Protein AF-A0A945N6J5-F1 (afdb_monomer)

Sequence (99 aa):
DMAQELEPKGVAAVVLYPGSVATEFIAAHAEQNGTDLSDSQTPLGVGRTVPALALASDIMARSGSIQWVEDLSQEFDIRDERGQLAPPYRARHTEREAS

Structure (mmCIF, N/CA/C/O backbone):
data_AF-A0A945N6J5-F1
#
_entry.id   AF-A0A945N6J5-F1
#
loop_
_atom_site.group_PDB
_atom_site.id
_atom_site.type_symbol
_atom_site.label_atom_id
_atom_site.label_alt_id
_atom_site.label_comp_id
_atom_site.label_asym_id
_atom_site.label_entity_id
_atom_site.label_seq_id
_atom_site.pdbx_PDB_ins_code
_atom_site.Cartn_x
_atom_site.Cartn_y
_atom_site.Cartn_z
_atom_site.occupancy
_atom_site.B_iso_or_equiv
_atom_site.auth_seq_id
_atom_site.auth_comp_id
_atom_site.auth_asym_id
_atom_site.auth_atom_id
_atom_site.pdbx_PDB_model_num
ATOM 1 N N . ASP A 1 1 ? 0.923 1.713 22.897 1.00 82.12 1 ASP A N 1
ATOM 2 C CA . ASP A 1 1 ? 0.971 1.400 21.451 1.00 82.12 1 ASP A CA 1
ATOM 3 C C . ASP A 1 1 ? -0.188 2.140 20.811 1.00 82.12 1 ASP A C 1
ATOM 5 O O . ASP A 1 1 ? -1.282 2.121 21.368 1.00 82.12 1 ASP A O 1
ATOM 9 N N . MET A 1 2 ? 0.057 2.837 19.702 1.00 93.75 2 MET A N 1
ATOM 10 C CA . MET A 1 2 ? -0.889 3.775 19.095 1.00 93.75 2 MET A CA 1
ATOM 11 C C . MET A 1 2 ? -2.243 3.116 18.806 1.00 93.75 2 MET A C 1
ATOM 13 O O . MET A 1 2 ? -3.276 3.726 19.063 1.00 93.75 2 MET A O 1
ATOM 17 N N . ALA A 1 3 ? -2.245 1.857 18.357 1.00 96.50 3 ALA A N 1
ATOM 18 C CA . ALA A 1 3 ? -3.472 1.095 18.129 1.00 96.50 3 ALA A CA 1
ATOM 19 C C . ALA A 1 3 ? -4.308 0.914 19.410 1.00 96.50 3 ALA A C 1
ATOM 21 O O . ALA A 1 3 ? -5.507 1.178 19.397 1.00 96.50 3 ALA A O 1
ATOM 22 N N . GLN A 1 4 ? -3.675 0.544 20.529 1.00 96.31 4 GLN A N 1
ATOM 23 C CA . GLN A 1 4 ? -4.346 0.347 21.823 1.00 96.31 4 GLN A CA 1
ATOM 24 C C . G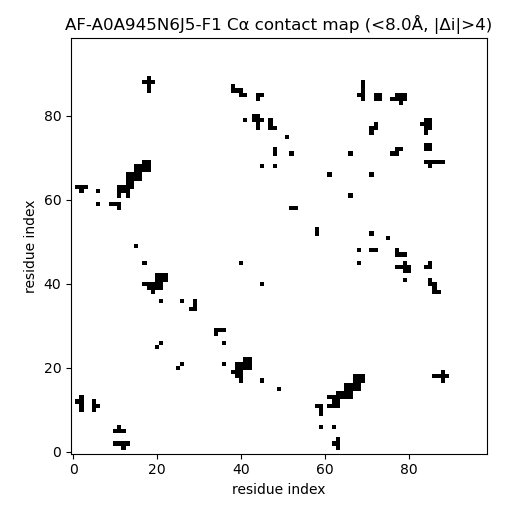LN A 1 4 ? -4.844 1.668 22.431 1.00 96.31 4 GLN A C 1
ATOM 26 O O . GLN A 1 4 ? -5.909 1.727 23.036 1.00 96.31 4 GLN A O 1
ATOM 31 N N . GLU A 1 5 ? -4.079 2.750 22.276 1.00 97.50 5 GLU A N 1
ATOM 32 C CA . GLU A 1 5 ? -4.423 4.068 22.832 1.00 97.50 5 GLU A CA 1
ATOM 33 C C . GLU A 1 5 ? -5.570 4.759 22.075 1.00 97.50 5 GLU A C 1
ATOM 35 O O . GLU A 1 5 ? -6.270 5.616 22.629 1.00 97.50 5 GLU A O 1
ATOM 40 N N . LEU A 1 6 ? -5.753 4.409 20.800 1.00 97.56 6 LEU A N 1
ATOM 41 C CA . LEU A 1 6 ? -6.748 4.996 19.907 1.00 97.56 6 LEU A CA 1
ATOM 42 C C . LEU A 1 6 ? -8.012 4.143 19.741 1.00 97.56 6 LEU A C 1
ATOM 44 O O . LEU A 1 6 ? -9.055 4.696 19.384 1.00 97.56 6 LEU A O 1
ATOM 48 N N . GLU A 1 7 ? -7.968 2.851 20.073 1.00 96.06 7 GLU A N 1
ATOM 49 C CA . GLU A 1 7 ? -9.123 1.947 20.008 1.00 96.06 7 GLU A CA 1
ATOM 50 C C . GLU A 1 7 ? -10.364 2.494 20.749 1.00 96.06 7 GLU A C 1
ATOM 52 O O . GLU A 1 7 ? -11.422 2.580 20.117 1.00 96.06 7 GLU A O 1
ATOM 57 N N . PRO A 1 8 ? -10.283 2.999 22.004 1.00 96.75 8 PRO A N 1
ATOM 58 C CA . PRO A 1 8 ? -11.452 3.560 22.696 1.00 96.75 8 PRO A CA 1
ATOM 59 C C . PRO A 1 8 ? -12.027 4.823 22.036 1.00 96.75 8 PRO A C 1
ATOM 61 O O . PRO A 1 8 ? -13.136 5.240 22.365 1.00 96.75 8 PRO A O 1
ATOM 64 N N . LYS A 1 9 ? -11.272 5.460 21.130 1.00 97.69 9 LYS A N 1
ATOM 65 C CA . LYS A 1 9 ? -11.686 6.648 20.365 1.00 97.69 9 LYS A CA 1
ATOM 66 C C . LYS A 1 9 ? -12.272 6.287 18.998 1.00 97.69 9 LYS A C 1
ATOM 68 O O . LYS A 1 9 ? -12.628 7.193 18.250 1.00 97.69 9 LYS A O 1
ATOM 73 N N . GLY A 1 10 ? -12.349 4.998 18.657 1.00 96.50 10 GLY A N 1
ATOM 74 C CA . GLY A 1 10 ? -12.805 4.540 17.346 1.00 96.50 10 GLY A CA 1
ATOM 75 C C . GLY A 1 10 ? -11.851 4.917 16.212 1.00 96.50 10 GLY A C 1
ATOM 76 O O . GLY A 1 10 ? -12.298 5.131 15.089 1.00 96.50 10 GLY A O 1
ATOM 77 N N . VAL A 1 11 ? -10.551 5.048 16.503 1.00 97.88 11 VAL A N 1
ATOM 78 C CA . VAL A 1 11 ? -9.528 5.370 15.502 1.00 97.88 11 VAL A CA 1
ATOM 79 C C . VAL A 1 11 ? -8.623 4.157 15.306 1.00 97.88 11 VAL A C 1
ATOM 81 O O . VAL A 1 11 ? -7.946 3.721 16.234 1.00 97.88 11 VAL A O 1
ATOM 84 N N . ALA A 1 12 ? -8.606 3.623 14.086 1.00 97.94 12 ALA A N 1
ATOM 85 C CA . ALA A 1 12 ? -7.710 2.540 13.702 1.00 97.94 12 ALA A CA 1
ATOM 86 C C . ALA A 1 12 ? -6.299 3.076 13.427 1.00 97.94 12 ALA A C 1
ATOM 88 O O . ALA A 1 12 ? -6.135 4.111 12.777 1.00 97.94 12 ALA A O 1
ATOM 89 N N . ALA A 1 13 ? -5.282 2.339 13.867 1.00 97.75 13 ALA A N 1
ATOM 90 C CA . ALA A 1 13 ? -3.891 2.583 13.502 1.00 97.75 13 ALA A CA 1
ATOM 91 C C . ALA A 1 13 ? -3.327 1.320 12.848 1.00 97.75 13 ALA A C 1
ATOM 93 O O . ALA A 1 13 ? -3.270 0.271 13.481 1.00 97.75 13 ALA A O 1
ATOM 94 N N . VAL A 1 14 ? -2.926 1.407 11.582 1.00 97.38 14 VAL A N 1
ATOM 95 C CA . VAL A 1 14 ? -2.424 0.271 10.793 1.00 97.38 14 VAL A CA 1
ATOM 96 C C . VAL A 1 14 ? -1.147 0.657 10.062 1.00 97.38 14 VAL A C 1
ATOM 98 O O . VAL A 1 14 ? -0.929 1.830 9.760 1.00 97.38 14 VAL A O 1
ATOM 101 N N . VAL A 1 15 ? -0.315 -0.332 9.747 1.00 97.62 15 VAL A N 1
ATOM 102 C CA . VAL A 1 15 ? 0.838 -0.147 8.860 1.00 97.62 15 VAL A CA 1
ATOM 103 C C . VAL A 1 15 ? 0.433 -0.580 7.459 1.00 97.62 15 VAL A C 1
ATOM 105 O O . VAL A 1 15 ? 0.074 -1.735 7.269 1.00 97.62 15 VAL A O 1
ATOM 108 N N . LEU A 1 16 ? 0.523 0.308 6.470 1.00 97.81 16 LEU A N 1
ATOM 109 C CA . LEU A 1 16 ? 0.452 -0.085 5.063 1.00 97.81 16 LEU A CA 1
ATOM 110 C C . LEU A 1 16 ? 1.867 -0.395 4.569 1.00 97.81 16 LEU A C 1
ATOM 112 O O . LEU A 1 16 ? 2.724 0.488 4.591 1.00 97.81 16 LEU A O 1
ATOM 116 N N . TYR A 1 17 ? 2.110 -1.630 4.135 1.00 98.00 17 TYR A N 1
ATOM 117 C CA . TYR A 1 17 ? 3.440 -2.085 3.732 1.00 98.00 17 TYR A CA 1
ATOM 118 C C . TYR A 1 17 ? 3.450 -2.532 2.260 1.00 98.00 17 TYR A C 1
ATOM 120 O O . TYR A 1 17 ? 2.883 -3.581 1.930 1.00 98.00 17 TYR A O 1
ATOM 128 N N . PRO A 1 18 ? 4.063 -1.753 1.352 1.00 97.69 18 PRO A N 1
ATOM 129 C CA . PRO A 1 18 ? 4.262 -2.161 -0.033 1.00 97.69 18 PRO A CA 1
ATOM 130 C C . PRO A 1 18 ? 5.444 -3.125 -0.190 1.00 97.69 18 PRO A C 1
ATOM 132 O O . PRO A 1 18 ? 6.342 -3.176 0.647 1.00 97.69 18 PRO A O 1
ATOM 135 N N . GLY A 1 19 ? 5.464 -3.861 -1.301 1.00 96.31 19 GLY A N 1
ATOM 136 C CA . GLY A 1 19 ? 6.667 -4.562 -1.751 1.00 96.31 19 GLY A CA 1
ATOM 137 C C . GLY A 1 19 ? 7.709 -3.600 -2.327 1.00 96.31 19 GLY A C 1
ATOM 138 O O . GLY A 1 19 ? 7.665 -2.393 -2.093 1.00 96.31 19 GLY A O 1
ATOM 139 N N . SER A 1 20 ? 8.639 -4.111 -3.137 1.00 96.62 20 SER A N 1
ATOM 140 C CA . SER A 1 20 ? 9.521 -3.250 -3.934 1.00 96.62 20 SER A CA 1
ATOM 141 C C . SER A 1 20 ? 8.681 -2.356 -4.847 1.00 96.62 20 SER A C 1
ATOM 143 O O . SER A 1 20 ? 7.858 -2.862 -5.605 1.00 96.62 20 SER A O 1
ATOM 145 N N . VAL A 1 21 ? 8.878 -1.038 -4.772 1.00 97.69 21 VAL A N 1
ATOM 146 C CA . VAL A 1 21 ? 8.110 -0.063 -5.559 1.00 97.69 21 VAL A CA 1
ATOM 147 C C . VAL A 1 21 ? 9.014 0.596 -6.591 1.00 97.69 21 VAL A C 1
ATOM 149 O O . VAL A 1 21 ? 10.041 1.171 -6.237 1.00 97.69 21 VAL A O 1
ATOM 152 N N . ALA A 1 22 ? 8.608 0.577 -7.858 1.00 97.25 22 ALA A N 1
ATOM 153 C CA . ALA A 1 22 ? 9.278 1.290 -8.941 1.00 97.25 22 ALA A CA 1
ATOM 154 C C . ALA A 1 22 ? 8.909 2.785 -8.911 1.00 97.25 22 ALA A C 1
ATOM 156 O O . ALA A 1 22 ? 8.177 3.278 -9.768 1.00 97.25 22 ALA A O 1
ATOM 157 N N . THR A 1 23 ? 9.372 3.504 -7.886 1.00 97.06 23 THR A N 1
ATOM 158 C CA . THR A 1 23 ? 9.256 4.971 -7.828 1.00 97.06 23 THR A CA 1
ATOM 159 C C . THR A 1 23 ? 10.036 5.620 -8.966 1.00 97.06 23 THR A C 1
ATOM 161 O O . THR A 1 23 ? 10.904 4.995 -9.570 1.00 97.06 23 THR A O 1
ATOM 164 N N . GLU A 1 24 ? 9.779 6.894 -9.244 1.00 96.56 24 GLU A N 1
ATOM 165 C CA . GLU A 1 24 ? 10.410 7.636 -10.338 1.00 96.56 24 GLU A CA 1
ATOM 166 C C . GLU A 1 24 ? 11.941 7.600 -10.244 1.00 96.56 24 GLU A C 1
ATOM 168 O O . GLU A 1 24 ? 12.628 7.407 -11.245 1.00 96.56 24 GLU A O 1
ATOM 173 N N . PHE A 1 25 ? 12.482 7.717 -9.026 1.00 96.62 25 PHE A N 1
ATOM 174 C CA . PHE A 1 25 ? 13.921 7.616 -8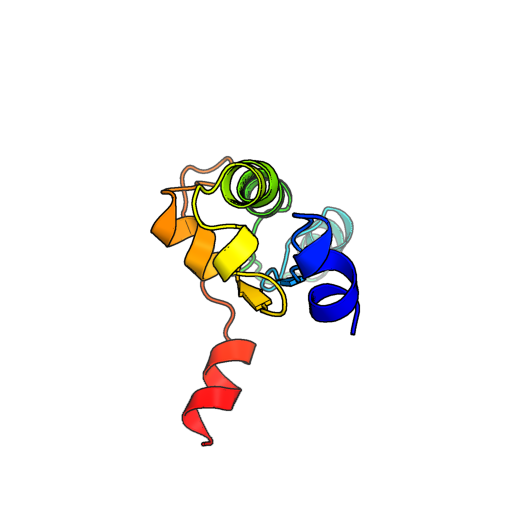.784 1.00 96.62 25 PHE A CA 1
ATOM 175 C C . PHE A 1 25 ? 14.464 6.206 -9.061 1.00 96.62 25 PHE A C 1
ATOM 177 O O . PHE A 1 25 ? 15.504 6.061 -9.702 1.00 96.62 25 PHE A O 1
ATOM 184 N N . ILE A 1 26 ? 13.760 5.164 -8.605 1.00 96.44 26 ILE A N 1
ATOM 185 C CA . ILE A 1 26 ? 14.160 3.765 -8.819 1.00 96.44 26 ILE A CA 1
ATOM 186 C C . ILE A 1 26 ? 14.070 3.402 -10.303 1.00 96.44 26 ILE A C 1
ATOM 188 O O . ILE A 1 26 ? 14.988 2.781 -10.829 1.00 96.44 26 ILE A O 1
ATOM 192 N N . ALA A 1 27 ? 13.010 3.830 -10.989 1.00 96.25 27 ALA A N 1
ATOM 193 C CA . ALA A 1 27 ? 12.823 3.617 -12.417 1.00 96.25 27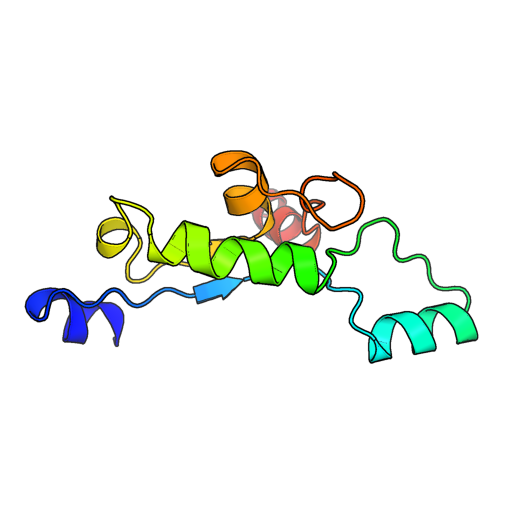 ALA A CA 1
ATOM 194 C C . ALA A 1 27 ? 13.934 4.289 -13.238 1.00 96.25 27 ALA A C 1
ATOM 196 O O . ALA A 1 27 ? 14.542 3.633 -14.081 1.00 96.25 27 ALA A O 1
ATOM 197 N N . ALA A 1 28 ? 14.267 5.551 -12.940 1.00 96.62 28 ALA A N 1
ATOM 198 C CA . ALA A 1 28 ? 15.361 6.257 -13.608 1.00 96.62 28 ALA A CA 1
ATOM 199 C C . ALA A 1 28 ? 16.719 5.572 -13.378 1.00 96.62 28 ALA A C 1
ATOM 201 O O . ALA A 1 28 ? 17.518 5.428 -14.303 1.00 96.62 28 ALA A O 1
ATOM 202 N N . HIS A 1 29 ? 16.982 5.108 -12.153 1.00 97.00 29 HIS A N 1
ATOM 203 C CA . HIS A 1 29 ? 18.200 4.361 -11.851 1.00 97.00 29 HIS A CA 1
ATOM 204 C C . HIS A 1 29 ? 18.236 2.999 -12.562 1.00 97.00 29 HIS A C 1
ATOM 206 O O . HIS A 1 29 ? 19.283 2.592 -13.061 1.00 97.00 29 HIS A O 1
ATOM 212 N N . ALA A 1 30 ? 17.111 2.292 -12.636 1.00 96.38 30 ALA A N 1
ATOM 213 C CA . ALA A 1 30 ? 17.018 1.008 -13.318 1.00 96.38 30 ALA A CA 1
ATOM 214 C C . ALA A 1 30 ? 17.253 1.137 -14.826 1.00 96.38 30 ALA A C 1
ATOM 216 O O . ALA A 1 30 ? 17.996 0.336 -15.387 1.00 96.38 30 ALA A O 1
ATOM 217 N N . GLU A 1 31 ? 16.708 2.178 -15.460 1.00 96.25 31 GLU A N 1
ATOM 218 C CA . GLU A 1 31 ? 16.949 2.483 -16.874 1.00 96.25 31 GLU A CA 1
ATOM 219 C C . GLU A 1 31 ? 18.440 2.720 -17.155 1.00 96.25 31 GLU A C 1
ATOM 221 O O . GLU A 1 31 ? 18.987 2.185 -18.118 1.00 96.25 31 GLU A O 1
ATOM 226 N N . GLN A 1 32 ? 19.128 3.454 -16.275 1.00 96.19 32 GLN A N 1
ATOM 227 C CA . GLN A 1 32 ? 20.565 3.717 -16.403 1.00 96.19 32 GLN A CA 1
ATOM 228 C C . GLN A 1 32 ? 21.436 2.464 -16.244 1.00 96.19 32 GLN A C 1
ATOM 230 O O . GLN A 1 32 ? 22.513 2.397 -16.835 1.00 96.19 32 GLN A O 1
ATOM 235 N N . ASN A 1 33 ? 20.997 1.495 -15.437 1.00 96.31 33 ASN A N 1
ATOM 236 C CA . ASN A 1 33 ? 21.807 0.336 -15.046 1.00 96.31 33 ASN A CA 1
ATOM 237 C C . ASN A 1 33 ? 21.333 -0.994 -15.656 1.00 96.31 33 ASN A C 1
ATOM 239 O O . ASN A 1 33 ? 21.962 -2.024 -15.422 1.00 96.31 33 ASN A O 1
ATOM 243 N N . GLY A 1 34 ? 20.252 -0.989 -16.440 1.00 95.12 34 GLY A N 1
ATOM 244 C CA . GLY A 1 34 ? 19.664 -2.202 -17.012 1.00 95.12 34 GLY A CA 1
ATOM 245 C C . GLY A 1 34 ? 19.037 -3.133 -15.969 1.00 95.12 34 GLY A C 1
ATOM 246 O O . GLY A 1 34 ? 19.028 -4.348 -16.163 1.00 95.12 34 GLY A O 1
ATOM 247 N N . THR A 1 35 ? 18.544 -2.587 -14.855 1.00 95.56 35 THR A N 1
ATOM 248 C CA . THR A 1 35 ? 17.888 -3.371 -13.797 1.00 95.56 35 THR A CA 1
ATOM 249 C C . THR A 1 35 ? 16.454 -3.707 -14.200 1.00 95.56 35 THR A C 1
ATOM 251 O O . THR A 1 35 ? 15.697 -2.826 -14.603 1.00 95.56 35 THR A O 1
ATOM 254 N N . ASP A 1 36 ? 16.058 -4.969 -14.044 1.00 94.31 36 ASP A N 1
ATOM 255 C CA . ASP A 1 36 ? 14.677 -5.399 -14.269 1.00 94.31 36 ASP A CA 1
ATOM 256 C C . ASP A 1 36 ? 13.774 -5.016 -13.085 1.00 94.31 36 ASP A C 1
ATOM 258 O O . ASP A 1 36 ? 14.095 -5.282 -11.925 1.00 94.31 36 ASP A O 1
ATOM 262 N N . LEU A 1 37 ? 12.638 -4.388 -13.390 1.00 94.69 37 LEU A N 1
ATOM 263 C CA . LEU A 1 37 ? 11.622 -3.962 -12.428 1.00 94.69 37 LEU A CA 1
ATOM 264 C C . LEU A 1 37 ? 10.265 -4.645 -12.669 1.00 94.69 37 LEU A C 1
ATOM 266 O O . LEU A 1 37 ? 9.262 -4.177 -12.131 1.00 94.69 37 LEU A O 1
ATOM 270 N N . SER A 1 38 ? 10.200 -5.726 -13.456 1.00 91.62 38 SER A N 1
ATOM 271 C CA . SER A 1 38 ? 8.944 -6.433 -13.763 1.00 91.62 38 SER A CA 1
ATOM 272 C C . SER A 1 38 ? 8.157 -6.851 -12.519 1.00 91.62 38 SER A C 1
ATOM 274 O O . SER A 1 38 ? 6.930 -6.820 -12.526 1.00 91.62 38 SER A O 1
ATOM 276 N N . ASP A 1 39 ? 8.871 -7.197 -11.448 1.00 92.69 39 ASP A N 1
ATOM 277 C CA . ASP A 1 39 ? 8.305 -7.670 -10.184 1.00 92.69 39 ASP A CA 1
ATOM 278 C C . ASP A 1 39 ? 8.087 -6.534 -9.168 1.00 92.69 39 ASP A C 1
ATOM 280 O O . ASP A 1 39 ? 7.764 -6.781 -8.006 1.00 92.69 39 ASP A O 1
ATOM 284 N N . SER A 1 40 ? 8.279 -5.277 -9.581 1.00 96.56 40 SER A N 1
ATOM 285 C CA . SER A 1 40 ? 8.039 -4.113 -8.728 1.00 96.56 40 SER A CA 1
ATOM 286 C C . SER A 1 40 ? 6.588 -3.648 -8.809 1.00 96.56 40 SER A C 1
ATOM 288 O O . SER A 1 40 ? 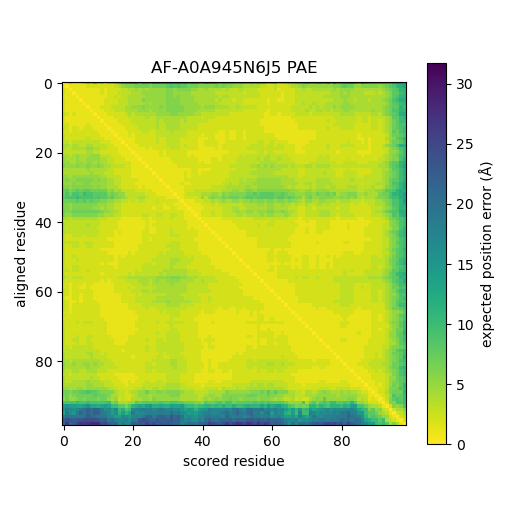5.990 -3.560 -9.879 1.00 96.56 40 SER A O 1
ATOM 290 N N . GLN A 1 41 ? 6.035 -3.272 -7.663 1.00 97.94 41 GLN A N 1
ATOM 291 C CA . GLN A 1 41 ? 4.757 -2.577 -7.561 1.00 97.94 41 GLN A CA 1
ATOM 292 C C . GLN A 1 41 ? 4.886 -1.148 -8.113 1.00 97.94 41 GLN A C 1
ATOM 294 O O . GLN A 1 41 ? 5.961 -0.543 -8.059 1.00 97.94 41 GLN A O 1
ATOM 299 N N . THR A 1 42 ? 3.791 -0.572 -8.615 1.00 97.88 42 THR A N 1
ATOM 300 C CA . THR A 1 42 ? 3.777 0.830 -9.069 1.00 97.88 42 THR A CA 1
ATOM 301 C C . THR A 1 42 ? 3.336 1.764 -7.935 1.00 97.88 42 THR A C 1
ATOM 303 O O . THR A 1 42 ? 2.486 1.379 -7.123 1.00 97.88 42 THR A O 1
ATOM 306 N N . PRO A 1 43 ? 3.852 3.009 -7.859 1.00 97.81 43 PRO A N 1
ATOM 307 C CA . PRO A 1 43 ? 3.406 3.980 -6.857 1.00 97.81 43 PRO A CA 1
ATOM 308 C C . PRO A 1 43 ? 1.893 4.224 -6.888 1.00 97.81 43 PRO A C 1
ATOM 310 O O . PRO A 1 43 ? 1.257 4.356 -5.843 1.00 97.81 43 PRO A O 1
ATOM 313 N N . LEU A 1 44 ? 1.297 4.237 -8.084 1.00 98.00 44 LEU A N 1
ATOM 314 C CA . LEU A 1 44 ? -0.140 4.424 -8.257 1.00 98.00 44 LEU A CA 1
ATOM 315 C C . LEU A 1 44 ? -0.941 3.201 -7.790 1.00 98.00 44 LEU A C 1
ATOM 317 O O . LEU A 1 44 ? -1.959 3.372 -7.121 1.00 98.00 44 LEU A O 1
ATOM 321 N N . GLY A 1 45 ? -0.480 1.982 -8.090 1.00 98.12 45 GLY A N 1
ATOM 322 C CA . GLY A 1 45 ? -1.084 0.748 -7.582 1.00 98.12 45 GLY A CA 1
ATOM 323 C C . GLY A 1 45 ? -1.089 0.699 -6.052 1.00 98.12 45 GLY A C 1
ATOM 324 O O . GLY A 1 45 ? -2.140 0.486 -5.452 1.00 98.12 45 GLY A O 1
ATOM 325 N N . VAL A 1 46 ? 0.052 1.010 -5.422 1.00 98.44 46 VAL A N 1
ATOM 326 C CA . VAL A 1 46 ? 0.175 1.142 -3.958 1.00 98.44 46 VAL A CA 1
ATOM 327 C C . VAL A 1 46 ? -0.769 2.223 -3.424 1.00 98.44 46 VAL A C 1
ATOM 329 O O . VAL A 1 46 ? -1.520 1.990 -2.483 1.00 98.44 46 VAL A O 1
ATOM 332 N N . GLY A 1 47 ? -0.784 3.409 -4.034 1.00 98.38 47 GLY A N 1
ATOM 333 C CA . GLY A 1 47 ? -1.630 4.517 -3.585 1.00 98.38 47 GLY A CA 1
ATOM 334 C C . GLY A 1 47 ? -3.127 4.191 -3.613 1.00 98.38 47 GLY A C 1
ATOM 335 O O . GLY A 1 47 ? -3.870 4.634 -2.737 1.00 98.38 47 GLY A O 1
ATOM 336 N N . ARG A 1 48 ? -3.580 3.375 -4.573 1.00 98.50 48 ARG A N 1
ATOM 337 C CA . ARG A 1 48 ? -4.985 2.950 -4.680 1.00 98.50 48 ARG A CA 1
ATOM 338 C C . ARG A 1 48 ? -5.441 2.042 -3.537 1.00 98.50 48 ARG A C 1
ATOM 340 O O . ARG A 1 48 ? -6.641 2.003 -3.273 1.00 98.50 48 ARG A O 1
ATOM 347 N N . THR A 1 49 ? -4.536 1.368 -2.823 1.00 98.56 49 THR A N 1
ATOM 348 C CA . THR A 1 49 ? -4.923 0.547 -1.662 1.00 98.56 49 THR A CA 1
ATOM 349 C C . THR A 1 49 ? -5.282 1.379 -0.437 1.00 98.56 49 THR A C 1
ATOM 351 O O . THR A 1 49 ? -6.050 0.917 0.401 1.00 98.56 49 THR A O 1
ATOM 354 N N . VAL A 1 50 ? -4.787 2.618 -0.340 1.00 98.38 50 VAL A N 1
ATOM 355 C CA . VAL A 1 50 ? -5.070 3.527 0.783 1.00 98.38 50 VAL A CA 1
ATOM 356 C C . VAL A 1 50 ? -6.573 3.794 0.953 1.00 98.38 50 VAL A C 1
ATOM 358 O O . VAL A 1 50 ? -7.082 3.528 2.042 1.00 98.38 50 VAL A O 1
ATOM 361 N N . PRO A 1 51 ? -7.320 4.286 -0.060 1.00 98.25 51 PRO A N 1
ATOM 362 C CA . PRO A 1 51 ? -8.752 4.534 0.099 1.00 98.25 51 PRO A CA 1
ATOM 363 C C . PRO A 1 51 ? -9.555 3.250 0.324 1.00 98.25 51 PRO A C 1
ATOM 365 O O . PRO A 1 51 ? -10.505 3.279 1.098 1.00 98.25 51 PRO A O 1
ATOM 368 N N . ALA A 1 52 ? -9.180 2.128 -0.299 1.00 97.19 52 ALA A N 1
ATOM 369 C CA . ALA A 1 52 ? -9.869 0.857 -0.085 1.00 97.19 52 ALA A CA 1
ATOM 370 C C . ALA A 1 52 ? -9.737 0.379 1.366 1.00 97.19 52 ALA A C 1
ATOM 372 O O . ALA A 1 52 ? -10.738 0.053 1.996 1.00 97.19 52 ALA A O 1
ATOM 373 N N . LEU A 1 53 ? -8.524 0.436 1.923 1.00 97.81 53 LEU A N 1
ATOM 374 C CA . LEU A 1 53 ? -8.274 0.103 3.321 1.00 97.81 53 LEU A CA 1
ATOM 375 C C . LEU A 1 53 ? -8.981 1.080 4.271 1.00 97.81 53 LE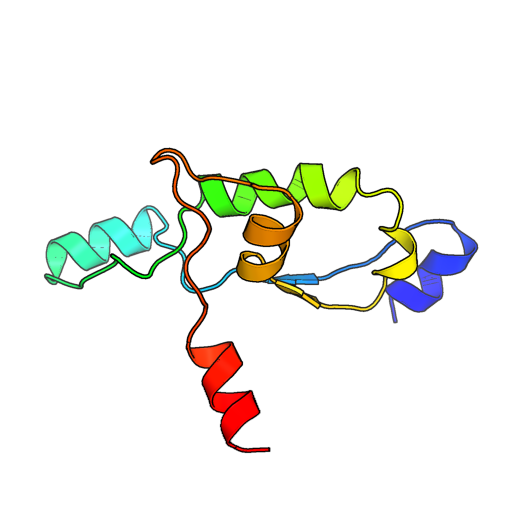U A C 1
ATOM 377 O O . LEU A 1 53 ? -9.614 0.654 5.230 1.00 97.81 53 LEU A O 1
ATOM 381 N N . ALA A 1 54 ? -8.920 2.386 3.998 1.00 97.38 54 ALA A N 1
ATOM 382 C CA . ALA A 1 54 ? -9.561 3.404 4.833 1.00 97.38 54 ALA A CA 1
ATOM 383 C C . ALA A 1 54 ? -11.097 3.288 4.864 1.00 97.38 54 ALA A C 1
ATOM 385 O O . ALA A 1 54 ? -11.722 3.696 5.842 1.00 97.38 54 ALA A O 1
ATOM 386 N N . LEU A 1 55 ? -11.698 2.751 3.799 1.00 97.25 55 LEU A N 1
ATOM 387 C CA . LEU A 1 55 ? -13.140 2.531 3.670 1.00 97.25 55 LEU A CA 1
ATOM 388 C C . LEU A 1 55 ? -13.573 1.103 4.030 1.00 97.25 55 LEU A C 1
ATOM 390 O O . LEU A 1 55 ? -14.770 0.811 4.002 1.00 97.25 55 LEU A O 1
ATOM 394 N N . ALA A 1 56 ? -12.633 0.215 4.360 1.00 97.69 56 ALA A N 1
ATOM 395 C CA . ALA A 1 56 ? -12.938 -1.161 4.713 1.00 97.69 56 ALA A CA 1
ATOM 396 C C . ALA A 1 56 ? -13.798 -1.204 5.986 1.00 97.69 56 ALA A C 1
ATOM 398 O O . ALA A 1 56 ? -13.466 -0.601 7.010 1.00 97.69 56 ALA A O 1
ATOM 399 N N . SER A 1 57 ? -14.912 -1.939 5.941 1.00 97.12 57 SER A N 1
ATOM 400 C CA . SER A 1 57 ? -15.856 -2.022 7.066 1.00 97.12 57 SER A CA 1
ATOM 401 C C . SER A 1 57 ? -15.249 -2.646 8.325 1.00 97.12 57 SER A C 1
ATOM 403 O O . SER A 1 57 ? -15.788 -2.493 9.417 1.00 97.12 57 SER A O 1
ATOM 405 N N . ASP A 1 58 ? -14.138 -3.360 8.172 1.00 97.62 58 ASP A N 1
ATOM 406 C CA . ASP A 1 58 ? -13.401 -4.044 9.226 1.00 97.62 58 ASP A CA 1
ATOM 407 C C . ASP A 1 58 ? -12.096 -3.320 9.620 1.00 97.62 58 ASP A C 1
ATOM 409 O O . ASP A 1 58 ? -11.274 -3.895 10.330 1.00 97.62 58 ASP A O 1
ATOM 413 N N . ILE A 1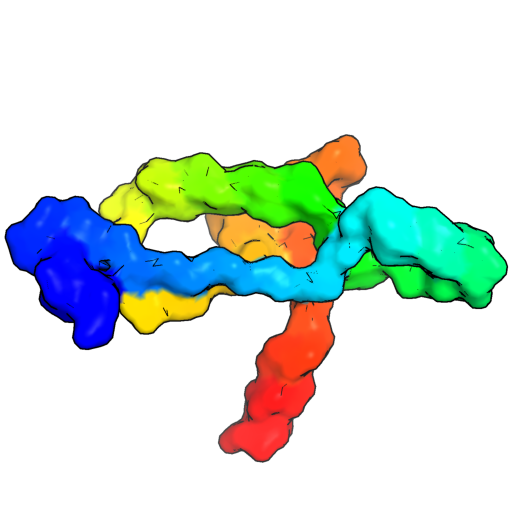 59 ? -11.896 -2.051 9.231 1.00 97.75 59 ILE A N 1
ATOM 414 C CA . ILE A 1 59 ? -10.653 -1.300 9.502 1.00 97.75 59 ILE A CA 1
ATOM 415 C C . ILE A 1 59 ? -10.270 -1.260 10.990 1.00 97.75 59 ILE A C 1
ATOM 417 O O . ILE A 1 59 ? -9.091 -1.336 11.335 1.00 97.75 59 ILE A O 1
ATOM 421 N N . MET A 1 60 ? -11.255 -1.217 11.893 1.00 97.88 60 MET A N 1
ATOM 422 C CA . MET A 1 60 ? -11.003 -1.285 13.338 1.00 97.88 60 MET A CA 1
ATOM 423 C C . MET A 1 60 ? -10.460 -2.650 13.772 1.00 97.88 60 MET A C 1
ATOM 425 O O . MET A 1 60 ? -9.573 -2.700 14.619 1.00 97.88 60 MET A O 1
ATOM 429 N N . ALA A 1 61 ? -10.925 -3.745 13.163 1.00 97.69 61 ALA A N 1
ATOM 430 C CA . ALA A 1 61 ? -10.417 -5.092 13.435 1.00 97.69 61 ALA A CA 1
ATOM 431 C C . ALA A 1 61 ? -8.990 -5.299 12.900 1.00 97.69 61 ALA A C 1
ATOM 433 O O . ALA A 1 61 ? -8.275 -6.184 13.363 1.00 97.69 61 ALA A O 1
ATOM 434 N N . ARG A 1 62 ? -8.563 -4.464 11.946 1.00 97.50 62 ARG A N 1
ATOM 435 C CA . ARG A 1 62 ? -7.204 -4.452 11.392 1.00 97.50 62 ARG A CA 1
ATOM 436 C C . ARG A 1 62 ? -6.226 -3.612 12.219 1.00 97.50 62 ARG A C 1
ATOM 438 O O . ARG A 1 62 ? -5.024 -3.690 11.966 1.00 97.50 62 ARG A O 1
ATOM 445 N N . SER A 1 63 ? -6.696 -2.817 13.185 1.00 97.88 63 SER A N 1
ATOM 446 C CA . SER A 1 63 ? -5.849 -1.946 14.016 1.00 97.88 63 SER A CA 1
ATOM 447 C C . SER A 1 63 ? -4.730 -2.737 14.713 1.00 97.88 63 SER A C 1
ATOM 449 O O . SER A 1 63 ? -4.952 -3.830 15.223 1.00 97.88 63 SER A O 1
ATOM 451 N N . GLY A 1 64 ? -3.512 -2.194 14.717 1.00 97.25 64 GLY A N 1
ATOM 452 C CA . GLY A 1 64 ? -2.317 -2.828 15.284 1.00 97.25 64 GLY A CA 1
ATOM 453 C C . GLY A 1 64 ? -1.640 -3.863 14.380 1.00 97.25 64 GLY A C 1
ATOM 454 O O . GLY A 1 64 ? -0.740 -4.563 14.837 1.00 97.25 64 GLY A O 1
ATOM 455 N N . SER A 1 65 ? -2.041 -3.977 13.110 1.00 97.19 65 SER A N 1
ATOM 456 C CA . SER A 1 65 ? -1.479 -4.959 12.172 1.00 97.19 65 SER A CA 1
ATOM 457 C C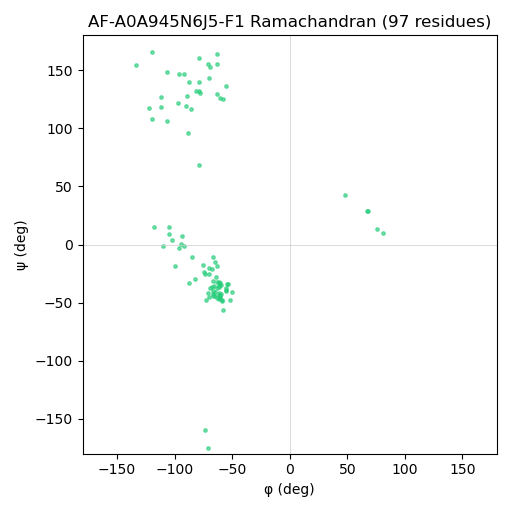 . SER A 1 65 ? -0.814 -4.333 10.942 1.00 97.19 65 SER A C 1
ATOM 459 O O . SER A 1 65 ? -0.991 -3.150 10.627 1.00 97.19 65 SER A O 1
ATOM 461 N N . ILE A 1 66 ? -0.044 -5.163 10.235 1.00 97.62 66 ILE A N 1
ATOM 462 C CA . ILE A 1 66 ? 0.520 -4.844 8.923 1.00 97.62 66 ILE A CA 1
ATOM 463 C C . ILE A 1 66 ? -0.476 -5.260 7.843 1.00 97.62 66 ILE A C 1
ATOM 465 O O . ILE A 1 66 ? -0.914 -6.408 7.795 1.00 97.62 66 ILE A O 1
ATOM 469 N N . GLN A 1 67 ? -0.782 -4.327 6.953 1.00 98.19 67 GLN A N 1
ATOM 470 C CA . GLN A 1 67 ? -1.609 -4.499 5.772 1.00 98.19 67 GLN A CA 1
ATOM 471 C C . GLN A 1 67 ? -0.691 -4.489 4.549 1.00 98.19 67 GLN A C 1
ATOM 473 O O . GLN A 1 67 ? -0.140 -3.451 4.173 1.00 98.19 67 GLN A O 1
ATOM 478 N N . TRP A 1 68 ? -0.473 -5.661 3.962 1.00 98.31 68 TRP A N 1
ATOM 479 C CA . TRP A 1 68 ? 0.423 -5.818 2.820 1.00 98.31 68 TRP A CA 1
ATOM 480 C C . TRP A 1 68 ? -0.293 -5.432 1.532 1.00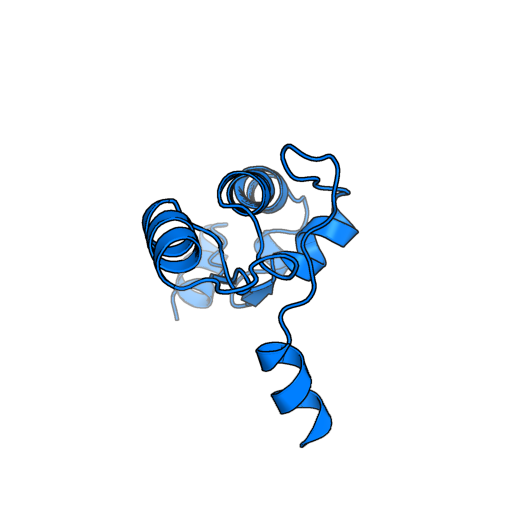 98.31 68 TRP A C 1
ATOM 482 O O . TRP A 1 68 ? -1.397 -5.902 1.268 1.00 98.31 68 TRP A O 1
ATOM 492 N N . VAL A 1 69 ? 0.343 -4.610 0.698 1.00 98.56 69 VAL A N 1
ATOM 493 C CA . VAL A 1 69 ? -0.263 -4.148 -0.565 1.00 98.56 69 VAL A CA 1
ATOM 494 C C . VAL A 1 69 ? -0.599 -5.310 -1.502 1.00 98.56 69 VAL A C 1
ATOM 496 O O . VAL A 1 69 ? -1.619 -5.254 -2.181 1.00 98.56 69 VAL A O 1
ATOM 499 N N . GLU A 1 70 ? 0.216 -6.369 -1.524 1.00 98.00 70 GLU A N 1
ATOM 500 C CA . GLU A 1 70 ? -0.056 -7.565 -2.336 1.00 98.00 70 GLU A CA 1
ATOM 501 C C . GLU A 1 70 ? -1.350 -8.282 -1.910 1.00 98.00 70 GLU A C 1
ATOM 503 O O . GLU A 1 70 ? -2.120 -8.705 -2.770 1.00 98.00 70 GLU A O 1
ATOM 508 N N . ASP A 1 71 ? -1.639 -8.334 -0.603 1.00 98.25 71 ASP A N 1
ATOM 509 C CA . ASP A 1 71 ? -2.862 -8.942 -0.072 1.00 98.25 71 ASP A CA 1
ATOM 510 C C . ASP A 1 71 ? -4.065 -8.037 -0.365 1.00 98.25 71 ASP A C 1
ATOM 512 O O . ASP A 1 71 ? -5.067 -8.499 -0.902 1.00 98.25 71 ASP A O 1
ATOM 516 N N . LEU A 1 72 ? -3.950 -6.730 -0.085 1.00 98.50 72 LEU A N 1
ATOM 517 C CA . LEU A 1 72 ? -5.020 -5.755 -0.335 1.00 98.50 72 LEU A CA 1
ATOM 518 C C . LEU A 1 72 ? -5.373 -5.654 -1.822 1.00 98.50 72 LEU A C 1
ATOM 520 O O . LEU A 1 72 ? -6.536 -5.475 -2.175 1.00 98.50 72 LEU A O 1
ATOM 524 N N . SER A 1 73 ? -4.374 -5.758 -2.701 1.00 98.56 73 SER A N 1
ATOM 525 C CA . SER A 1 73 ? -4.591 -5.759 -4.145 1.00 98.56 73 SER A CA 1
ATOM 526 C C . SER A 1 73 ? -5.449 -6.944 -4.574 1.00 98.56 73 SER A C 1
ATOM 528 O O . SER A 1 73 ? -6.390 -6.749 -5.338 1.00 98.56 73 SER A O 1
ATOM 530 N N . GLN A 1 74 ? -5.184 -8.139 -4.038 1.00 98.50 74 GLN A N 1
ATOM 531 C CA . GLN A 1 74 ? -6.003 -9.323 -4.300 1.00 98.50 74 GLN A CA 1
ATOM 532 C C . GLN A 1 74 ? -7.387 -9.226 -3.649 1.00 98.50 74 GLN A C 1
ATOM 534 O O . GLN A 1 74 ? -8.387 -9.512 -4.302 1.00 98.50 74 GLN A O 1
ATOM 539 N N . GLU A 1 75 ? -7.448 -8.805 -2.384 1.00 98.38 75 GLU A N 1
ATOM 540 C CA . GLU A 1 75 ? -8.676 -8.722 -1.588 1.00 98.38 75 GLU A CA 1
ATOM 541 C C . GLU A 1 75 ? -9.706 -7.770 -2.211 1.00 98.38 75 GLU A C 1
ATOM 543 O O . GLU A 1 75 ? -10.888 -8.099 -2.307 1.00 98.38 75 GLU A O 1
ATOM 548 N N . PHE A 1 76 ? -9.251 -6.601 -2.662 1.00 98.31 76 PHE A N 1
ATOM 549 C CA . PHE A 1 76 ? -10.112 -5.529 -3.158 1.00 98.31 76 PHE A CA 1
ATOM 550 C C . PHE A 1 76 ? -10.099 -5.386 -4.694 1.00 98.31 76 PHE A C 1
ATOM 552 O O . PHE A 1 76 ? -10.627 -4.400 -5.207 1.00 98.31 76 PHE A O 1
ATOM 559 N N . ASP A 1 77 ? -9.491 -6.330 -5.429 1.00 98.44 77 ASP A N 1
ATOM 560 C CA . ASP A 1 77 ? -9.259 -6.276 -6.892 1.00 98.44 77 ASP A CA 1
ATOM 561 C C . ASP A 1 77 ? -8.658 -4.933 -7.357 1.00 98.44 77 ASP A C 1
ATOM 563 O O . ASP A 1 77 ? -9.049 -4.328 -8.359 1.00 98.44 77 ASP A O 1
ATOM 567 N N . ILE A 1 78 ? -7.687 -4.431 -6.593 1.00 98.44 78 ILE A N 1
ATOM 568 C CA . ILE A 1 78 ? -7.051 -3.145 -6.871 1.00 98.44 78 ILE A CA 1
ATOM 569 C C . ILE A 1 78 ? -5.932 -3.364 -7.865 1.00 98.44 78 ILE A C 1
ATOM 571 O O . ILE A 1 78 ? -4.933 -4.023 -7.571 1.00 98.44 78 ILE A O 1
ATOM 575 N N . ARG A 1 79 ? -6.097 -2.752 -9.033 1.00 98.44 79 ARG A N 1
ATOM 576 C CA . ARG A 1 79 ? -5.158 -2.853 -10.144 1.00 98.44 79 ARG A CA 1
ATOM 577 C C . ARG A 1 79 ? -4.368 -1.567 -10.322 1.00 98.44 79 ARG A C 1
ATOM 579 O O . ARG A 1 79 ? -4.867 -0.469 -10.053 1.00 98.44 79 ARG A O 1
ATOM 586 N N . ASP A 1 80 ? -3.138 -1.704 -10.792 1.00 97.75 80 ASP A N 1
ATOM 587 C CA . ASP A 1 80 ? -2.288 -0.589 -11.199 1.00 97.75 80 ASP A CA 1
ATOM 588 C C . ASP A 1 80 ? -2.782 0.066 -12.509 1.00 97.75 80 ASP A C 1
ATOM 590 O O . ASP A 1 80 ? -3.864 -0.224 -13.030 1.00 97.75 80 ASP A O 1
ATOM 594 N N . GLU A 1 81 ? -2.033 1.026 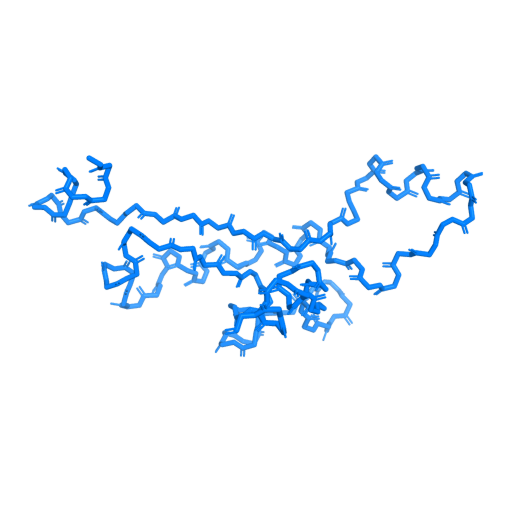-13.043 1.00 97.00 81 GLU A N 1
ATOM 595 C CA . GLU A 1 81 ? -2.351 1.679 -14.318 1.00 97.00 81 GLU A CA 1
ATOM 596 C C . GLU A 1 81 ? -2.255 0.763 -15.547 1.00 97.00 81 GLU A C 1
ATOM 598 O O . GLU A 1 81 ? -2.717 1.138 -16.624 1.00 97.00 81 GLU A O 1
ATOM 603 N N . ARG A 1 82 ? -1.698 -0.439 -15.388 1.00 95.81 82 ARG A N 1
ATOM 604 C CA . ARG A 1 82 ? -1.511 -1.465 -16.422 1.00 95.81 82 ARG A CA 1
ATOM 605 C C . ARG A 1 82 ? -2.551 -2.585 -16.305 1.00 95.81 82 ARG A C 1
ATOM 607 O O . ARG A 1 82 ? -2.490 -3.565 -17.049 1.00 95.81 82 ARG A O 1
ATOM 614 N N . GLY A 1 83 ? -3.499 -2.458 -15.373 1.00 97.81 83 GLY A N 1
ATOM 615 C CA . GLY A 1 83 ? -4.531 -3.457 -15.105 1.00 97.81 83 GLY A CA 1
ATOM 616 C C . GLY A 1 83 ? -4.033 -4.679 -14.325 1.00 97.81 83 GLY A C 1
ATOM 617 O O . GLY A 1 83 ? -4.750 -5.681 -14.263 1.00 97.81 83 GLY A O 1
ATOM 618 N N . GLN A 1 84 ? -2.837 -4.623 -13.737 1.00 97.69 84 GLN A N 1
ATOM 619 C CA . GLN A 1 84 ? -2.227 -5.735 -13.011 1.00 97.69 84 GLN A CA 1
ATOM 620 C C . GLN A 1 84 ? -2.484 -5.633 -11.510 1.00 97.69 84 GLN A C 1
ATOM 622 O O . GLN A 1 84 ? -2.547 -4.538 -10.951 1.00 97.69 84 GLN A O 1
ATOM 627 N N . LEU A 1 85 ? -2.626 -6.789 -10.861 1.00 98.50 85 LEU A N 1
ATOM 628 C CA . LEU A 1 85 ? -2.570 -6.877 -9.403 1.00 98.50 85 LEU A CA 1
ATOM 629 C C . LEU A 1 85 ? -1.129 -6.653 -8.932 1.00 98.50 85 LEU A C 1
ATOM 631 O O . LEU A 1 85 ? -0.180 -6.894 -9.681 1.00 98.50 85 LEU A O 1
ATOM 635 N N . ALA A 1 86 ? -0.966 -6.207 -7.690 1.00 98.06 86 ALA A N 1
ATOM 636 C CA . ALA A 1 86 ? 0.345 -5.978 -7.109 1.00 98.06 86 ALA A CA 1
ATOM 637 C C . ALA A 1 86 ? 1.149 -7.295 -7.070 1.00 98.06 86 ALA A C 1
ATOM 639 O O . ALA A 1 86 ? 0.658 -8.286 -6.518 1.00 98.06 86 ALA A O 1
ATOM 640 N N . PRO A 1 87 ? 2.371 -7.331 -7.636 1.00 97.06 87 PRO A N 1
ATOM 641 C CA . PRO A 1 87 ? 3.224 -8.509 -7.568 1.00 97.06 87 PRO A CA 1
ATOM 642 C C . PRO A 1 87 ? 3.619 -8.840 -6.122 1.00 97.06 87 PRO A C 1
ATOM 644 O O . PRO A 1 87 ? 3.649 -7.941 -5.263 1.00 97.06 87 PRO A O 1
ATOM 647 N N . PRO A 1 88 ? 3.944 -10.119 -5.854 1.00 95.00 88 PRO A N 1
ATOM 648 C CA . PRO A 1 88 ? 4.267 -10.563 -4.514 1.00 95.00 88 PRO A CA 1
ATOM 649 C C . PRO A 1 88 ? 5.612 -10.018 -4.027 1.00 95.00 88 PRO A C 1
ATOM 651 O O . PRO A 1 88 ? 6.585 -9.948 -4.785 1.00 95.00 88 PRO A O 1
ATOM 654 N N . TYR A 1 89 ? 5.710 -9.684 -2.740 1.00 93.88 89 TYR A N 1
ATOM 655 C CA . TYR A 1 89 ? 6.952 -9.184 -2.157 1.00 93.88 89 TYR A CA 1
ATOM 656 C C . TYR A 1 89 ? 7.826 -10.332 -1.653 1.00 93.88 89 TYR A C 1
ATOM 658 O O . TYR A 1 89 ? 7.683 -10.808 -0.529 1.00 93.88 89 TYR A O 1
ATOM 666 N N . ARG A 1 90 ? 8.781 -10.768 -2.480 1.00 87.69 90 ARG A N 1
ATOM 667 C CA . ARG A 1 90 ? 9.603 -11.966 -2.215 1.00 87.69 90 ARG A CA 1
ATOM 668 C C . ARG A 1 90 ? 10.240 -12.001 -0.819 1.00 87.69 90 ARG A C 1
ATOM 670 O O . ARG A 1 90 ? 10.204 -13.049 -0.181 1.00 87.69 90 ARG A O 1
ATOM 677 N N . ALA A 1 91 ? 10.749 -10.875 -0.312 1.00 87.50 91 ALA A N 1
ATOM 678 C CA . ALA A 1 91 ? 11.394 -10.836 1.005 1.00 87.50 91 ALA A CA 1
ATOM 679 C C . ALA A 1 91 ? 10.442 -11.220 2.157 1.00 87.50 91 ALA A C 1
ATOM 681 O O . ALA A 1 91 ? 10.869 -11.882 3.098 1.00 87.50 91 ALA A O 1
ATOM 682 N N . ARG A 1 92 ? 9.140 -10.904 2.048 1.00 90.19 92 ARG A N 1
ATOM 683 C CA . ARG A 1 92 ? 8.106 -11.321 3.016 1.00 90.19 92 ARG A CA 1
ATOM 684 C C . ARG A 1 92 ? 7.945 -12.840 3.079 1.00 90.19 92 ARG A C 1
ATOM 686 O O . ARG A 1 92 ? 7.567 -13.379 4.116 1.00 90.19 92 ARG A O 1
ATOM 693 N N . HIS A 1 93 ? 8.152 -13.529 1.962 1.00 82.62 93 HIS A N 1
ATOM 694 C CA . HIS A 1 93 ? 7.925 -14.970 1.858 1.00 82.62 93 HIS A CA 1
ATOM 695 C C . HIS A 1 93 ? 9.155 -15.780 2.262 1.00 82.62 93 HIS A C 1
ATOM 697 O O . HIS A 1 93 ? 9.004 -16.820 2.895 1.00 82.62 93 HIS A O 1
ATOM 703 N N . THR A 1 94 ? 10.361 -15.272 2.003 1.00 73.69 94 THR A N 1
ATOM 704 C CA . THR A 1 94 ? 11.609 -15.928 2.422 1.00 73.69 94 THR A CA 1
ATOM 705 C C . THR A 1 94 ? 11.714 -16.062 3.947 1.00 73.69 94 THR A C 1
ATOM 707 O O . THR A 1 94 ? 12.191 -17.078 4.443 1.00 73.69 94 THR A O 1
ATOM 710 N N . GLU A 1 95 ? 11.203 -15.090 4.709 1.00 60.06 95 GLU A N 1
ATOM 711 C CA . GLU A 1 95 ? 11.145 -15.171 6.178 1.00 60.06 95 GLU A CA 1
ATOM 712 C C . GLU A 1 95 ? 10.124 -16.201 6.692 1.00 60.06 95 GLU A C 1
ATOM 714 O O . GLU A 1 95 ? 10.291 -16.737 7.785 1.00 60.06 95 GLU A O 1
ATOM 719 N N . ARG A 1 96 ? 9.084 -16.520 5.910 1.00 60.12 96 ARG A N 1
ATOM 720 C CA . ARG A 1 96 ? 8.068 -17.518 6.289 1.00 60.12 96 ARG A CA 1
ATOM 721 C C . ARG A 1 96 ? 8.494 -18.950 6.002 1.00 60.12 96 ARG A C 1
ATOM 723 O O . ARG A 1 96 ? 8.042 -19.845 6.697 1.00 60.12 96 ARG A O 1
ATOM 730 N N . GLU A 1 97 ? 9.328 -19.170 4.990 1.00 56.00 97 GLU A N 1
ATOM 731 C CA . GLU A 1 97 ? 9.856 -20.501 4.653 1.00 56.00 97 GLU A CA 1
ATOM 732 C C . GLU A 1 97 ? 10.949 -20.968 5.629 1.00 56.00 97 GLU A C 1
ATOM 734 O O . GLU A 1 97 ? 11.254 -22.157 5.699 1.00 56.00 97 GLU A O 1
ATOM 739 N N . ALA A 1 98 ? 11.537 -20.037 6.385 1.00 54.72 98 ALA A N 1
ATOM 740 C CA . ALA A 1 98 ? 12.576 -20.301 7.378 1.00 54.72 98 ALA A CA 1
ATOM 741 C C . ALA A 1 98 ? 12.040 -20.557 8.806 1.00 54.72 98 ALA A C 1
ATOM 743 O O . ALA A 1 98 ? 12.847 -20.795 9.709 1.00 54.72 98 ALA A O 1
ATOM 744 N N . SER A 1 99 ? 10.718 -20.497 9.018 1.00 46.19 99 SER A N 1
ATOM 745 C CA . SER A 1 99 ? 10.039 -20.690 10.311 1.00 46.19 99 SER A CA 1
ATOM 746 C C . SER A 1 99 ? 9.109 -21.898 10.305 1.00 46.19 99 SER A C 1
ATOM 748 O O . SER A 1 99 ? 8.805 -22.348 11.434 1.00 46.19 99 SER A O 1
#

Foldseek 3Di:
DCLVVCLVVVDADEAEAEAAECPPVNVVVCVVVVNDCPLHFYPQLSVQLVVVLVPDPCVNVRGPYYDYSQVSCVVVVRADPVSDGRHDRVVVVVVVVVD

Nearest PDB structures (foldseek):
  7btm-assembly2_C  TM=8.444E-01  e=1.773E-04  Streptomyces lusitanus
  7btm-assembly4_F  TM=7.382E-01  e=1.773E-04  Streptomyces lusitanus
  7btm-assembly3_H-2  TM=7.378E-01  e=2.475E-04  Streptomyces lusitanus
  7btm-assembly1_D  TM=7.846E-01  e=3.233E-04  Streptomyces lusitanus
  7btm-assembly1_A  TM=7.354E-01  e=5.515E-04  Streptomyces lusitanus

Radius of gyration: 15.54 Å; Cα contacts (8 Å, |Δi|>4): 134; chains: 1; bounding box: 38×28×40 Å

Secondary structure (DSSP, 8-state):
-HHHHHGGGT----EEE--SB--HHHHHHHHHHT---TTPBPHHHHHHHHHHHHT-TTTTTTTTSEEEHHHHHHHTT-B-TTSPBPPP-HHHHHHHHT-

Solvent-accessible surface area (backbone atoms only — not comparable to full-atom values): 5778 Å² total; per-residue (Å²): 104,71,26,71,74,26,47,91,72,76,41,61,34,65,43,81,44,70,50,58,59,51,37,74,69,52,44,55,51,22,67,76,69,73,53,87,59,88,69,36,28,45,60,66,32,55,56,57,47,52,63,54,50,75,65,38,94,55,38,66,82,44,35,69,38,80,45,43,41,40,56,48,14,64,75,67,71,43,45,31,97,83,70,41,62,45,46,71,42,62,74,71,50,59,63,58,77,76,108

pLDDT: mean 94.26, std 9.74, range [46.19, 98.56]

Mean predicted aligned error: 3.75 Å